Protein AF-A0A2N1PF64-F1 (afdb_monomer_lite)

pLDDT: mean 81.67, std 12.37, range [39.84, 95.69]

Foldseek 3Di:
DVVLVLVVLQDPDPVSSVVVVVVVVVVQVVLQVLLVCLLVPAQDPVLLVSCLDLSNVVPSVVSCVVSVNDDPVSNVNSVVSNVVVVVVVCVVCVVSSVCSNPDPDPDDPVVVVVVVVVVVVVD

Structure (mmCIF, N/CA/C/O backbone):
data_AF-A0A2N1PF64-F1
#
_entry.id   AF-A0A2N1PF64-F1
#
loop_
_atom_site.group_PDB
_atom_site.id
_atom_site.type_symbol
_atom_site.label_atom_id
_atom_site.label_alt_id
_atom_site.label_comp_id
_atom_site.label_asym_id
_atom_site.label_entity_id
_atom_site.label_seq_id
_atom_site.pdbx_PDB_ins_code
_atom_site.Cartn_x
_atom_site.Cartn_y
_atom_site.Cartn_z
_atom_site.occupancy
_atom_site.B_iso_or_equiv
_atom_site.auth_seq_id
_atom_site.auth_comp_id
_atom_site.auth_asym_id
_atom_site.auth_atom_id
_atom_site.pdbx_PDB_model_num
ATOM 1 N N . MET A 1 1 ? -8.971 3.076 1.614 1.00 75.62 1 MET A N 1
ATOM 2 C CA . MET A 1 1 ? -10.135 3.867 2.088 1.00 75.62 1 MET A CA 1
ATOM 3 C C . MET A 1 1 ? -11.044 3.100 3.054 1.00 75.62 1 MET A C 1
ATOM 5 O O . MET A 1 1 ? -11.339 3.645 4.106 1.00 75.62 1 MET A O 1
ATOM 9 N N . ILE A 1 2 ? -11.429 1.844 2.781 1.00 84.31 2 ILE A N 1
ATOM 10 C CA . ILE A 1 2 ? -12.309 1.036 3.668 1.00 84.31 2 ILE A CA 1
ATOM 11 C C . ILE A 1 2 ? -11.788 0.943 5.116 1.00 84.31 2 ILE A C 1
ATOM 13 O O . ILE A 1 2 ? -12.550 1.059 6.073 1.00 84.31 2 ILE A O 1
ATOM 17 N N . PHE A 1 3 ? -10.471 0.805 5.280 1.00 84.62 3 PHE A N 1
ATOM 18 C CA . PHE A 1 3 ? -9.826 0.802 6.592 1.00 84.62 3 PHE A CA 1
ATOM 19 C C . PHE A 1 3 ? -10.085 2.090 7.393 1.00 84.62 3 PHE A C 1
ATOM 21 O O . PHE A 1 3 ? -10.529 2.020 8.534 1.00 84.62 3 PHE A O 1
ATOM 28 N N . MET A 1 4 ? -9.907 3.267 6.779 1.00 86.06 4 MET A N 1
ATOM 29 C CA . MET A 1 4 ? -10.186 4.551 7.435 1.00 86.06 4 MET A CA 1
ATOM 30 C C . MET A 1 4 ? -11.671 4.732 7.752 1.00 86.06 4 MET A C 1
ATOM 32 O O . MET A 1 4 ? -11.996 5.264 8.804 1.00 86.06 4 MET A O 1
ATOM 36 N N . ALA A 1 5 ? -12.569 4.260 6.880 1.00 85.81 5 ALA A N 1
ATOM 37 C CA . ALA A 1 5 ? -14.009 4.289 7.142 1.00 85.81 5 ALA A CA 1
ATOM 38 C C . ALA A 1 5 ? -14.380 3.437 8.367 1.00 85.81 5 ALA A C 1
ATOM 40 O O . ALA A 1 5 ? -15.238 3.817 9.161 1.00 85.81 5 ALA A O 1
ATOM 41 N N . THR A 1 6 ? -13.686 2.312 8.555 1.00 84.81 6 THR A N 1
ATOM 42 C CA . THR A 1 6 ? -13.851 1.471 9.745 1.00 84.81 6 THR A CA 1
ATOM 43 C C . THR A 1 6 ? -13.325 2.190 10.988 1.00 84.81 6 THR A C 1
ATOM 45 O O . THR A 1 6 ? -14.047 2.278 11.974 1.00 84.81 6 THR A O 1
ATOM 48 N N . LEU A 1 7 ? -12.137 2.803 10.928 1.00 83.38 7 LEU A N 1
ATOM 49 C CA . LEU A 1 7 ? -11.599 3.603 12.038 1.00 83.38 7 LEU A CA 1
ATOM 50 C C . LEU A 1 7 ? -12.506 4.785 12.411 1.00 83.38 7 LEU A C 1
ATOM 52 O O . LEU A 1 7 ? -12.758 4.998 13.591 1.00 83.38 7 LEU A O 1
ATOM 56 N N . ALA A 1 8 ? -13.053 5.495 11.423 1.00 84.00 8 ALA A N 1
ATOM 57 C CA . ALA A 1 8 ? -14.000 6.589 11.640 1.00 84.00 8 ALA A CA 1
ATOM 58 C C . ALA A 1 8 ? -15.282 6.112 12.337 1.00 84.00 8 ALA A C 1
ATOM 60 O O . ALA A 1 8 ? -15.794 6.786 13.224 1.00 84.00 8 ALA A O 1
ATOM 61 N N . SER A 1 9 ? -15.783 4.923 11.981 1.00 80.81 9 SER A N 1
ATOM 62 C CA . SER A 1 9 ? -16.951 4.331 12.649 1.00 80.81 9 SER A CA 1
ATOM 63 C C . SER A 1 9 ? -16.681 3.891 14.093 1.00 80.81 9 SER A C 1
ATOM 65 O O . SER A 1 9 ? -17.620 3.656 14.847 1.00 80.81 9 SER A O 1
ATOM 67 N N . MET A 1 10 ? -15.408 3.750 14.471 1.00 76.62 10 MET A N 1
ATOM 68 C CA . MET A 1 10 ? -14.973 3.311 15.799 1.00 76.62 10 MET A CA 1
ATOM 69 C C . MET A 1 10 ? -14.560 4.473 16.703 1.00 76.62 10 MET A C 1
ATOM 71 O O . MET A 1 10 ? -14.606 4.337 17.924 1.00 76.62 10 MET A O 1
ATOM 75 N N . SER A 1 11 ? -14.124 5.594 16.126 1.00 79.69 11 SER A N 1
ATOM 76 C CA . SER A 1 11 ? -13.747 6.789 16.876 1.00 79.69 11 SER A CA 1
ATOM 77 C C . SER A 1 11 ? -14.977 7.483 17.449 1.00 79.69 11 SER A C 1
ATOM 79 O O . SER A 1 11 ? -15.910 7.813 16.721 1.00 79.69 11 SER A O 1
ATOM 81 N N . THR A 1 12 ? -14.955 7.740 18.754 1.00 75.00 12 THR A N 1
ATOM 82 C CA . THR A 1 12 ? -16.020 8.456 19.472 1.00 75.00 12 THR A CA 1
ATOM 83 C C . THR A 1 12 ? -15.807 9.969 19.503 1.00 75.00 12 THR A C 1
ATOM 85 O O . THR A 1 12 ? -16.757 10.709 19.742 1.00 75.00 12 THR A O 1
ATOM 88 N N . SER A 1 13 ? -14.579 10.436 19.262 1.00 81.62 13 SER A N 1
ATOM 89 C CA . SER A 1 13 ? -14.210 11.853 19.217 1.00 81.62 13 SER A CA 1
ATOM 90 C C . SER A 1 13 ? -13.364 12.169 17.975 1.00 81.62 13 SER A C 1
ATOM 92 O O . SER A 1 13 ? -12.694 11.291 17.423 1.00 81.62 13 SER A O 1
ATOM 94 N N . MET A 1 14 ? -13.385 13.432 17.529 1.00 81.38 14 MET A N 1
ATOM 95 C CA . MET A 1 14 ? -12.556 13.886 16.401 1.00 81.38 14 MET A CA 1
ATOM 96 C C . MET A 1 14 ? -11.060 13.901 16.739 1.00 81.38 14 MET A C 1
ATOM 98 O O . MET A 1 14 ? -10.245 13.639 15.858 1.00 81.38 14 MET A O 1
ATOM 102 N N . GLU A 1 15 ? -10.698 14.158 17.999 1.00 82.00 15 GLU A N 1
ATOM 103 C CA . GLU A 1 15 ? -9.303 14.113 18.460 1.00 82.00 15 GLU A CA 1
ATOM 104 C C . GLU A 1 15 ? -8.721 12.701 18.331 1.00 82.00 15 GLU A C 1
ATOM 106 O O . GLU A 1 15 ? -7.631 12.526 17.777 1.00 82.00 15 GLU A O 1
ATOM 111 N N . ASP A 1 16 ? -9.485 11.678 18.735 1.00 81.50 16 ASP A N 1
ATOM 112 C CA . ASP A 1 16 ? -9.070 10.283 18.585 1.00 81.50 16 ASP A CA 1
ATOM 113 C C . ASP A 1 16 ? -8.857 9.943 17.108 1.00 81.50 16 ASP A C 1
ATOM 115 O O . ASP A 1 16 ? -7.811 9.407 16.745 1.00 81.50 16 ASP A O 1
ATOM 119 N N . PHE A 1 17 ? -9.796 10.308 16.230 1.00 85.31 17 PHE A N 1
ATOM 120 C CA . PHE A 1 17 ? -9.672 10.043 14.795 1.00 85.31 17 PHE A CA 1
ATOM 121 C C . PHE A 1 17 ? -8.422 10.689 14.182 1.00 85.31 17 PHE A C 1
ATOM 123 O O . PHE A 1 17 ? -7.689 10.030 13.439 1.00 85.31 17 PHE A O 1
ATOM 130 N N . GLN A 1 18 ? -8.135 11.948 14.519 1.00 85.75 18 GLN A N 1
ATOM 131 C CA . GLN A 1 18 ? -6.970 12.671 13.997 1.00 85.75 18 GLN A CA 1
ATOM 132 C C . GLN A 1 18 ? -5.640 12.033 14.419 1.00 85.75 18 GLN A C 1
ATOM 134 O O . GLN A 1 18 ? -4.696 11.983 13.619 1.00 85.75 18 GLN A O 1
ATOM 139 N N . SER A 1 19 ? -5.574 11.472 15.631 1.00 85.44 19 SER A N 1
ATOM 140 C CA . SER A 1 19 ? -4.391 10.739 16.101 1.00 85.44 19 SER A CA 1
ATOM 141 C C . SER A 1 19 ? -4.093 9.489 15.256 1.00 85.44 19 SER A C 1
ATOM 143 O O . SER A 1 19 ? -2.929 9.172 15.017 1.00 85.44 19 SER A O 1
ATOM 145 N N . PHE A 1 20 ? -5.126 8.829 14.712 1.00 81.25 20 PHE A N 1
ATOM 146 C CA . PHE A 1 20 ? -4.988 7.687 13.794 1.00 81.25 20 PHE A CA 1
ATOM 147 C C . PHE A 1 20 ? -4.840 8.097 12.324 1.00 81.25 20 PHE A C 1
ATOM 149 O O . PHE A 1 20 ? -4.210 7.386 11.539 1.00 81.25 20 PHE A O 1
ATOM 156 N N . GLN A 1 21 ? -5.402 9.236 11.926 1.00 86.69 21 GLN A N 1
ATOM 157 C CA . GLN A 1 21 ? -5.291 9.749 10.562 1.00 86.69 21 GLN A CA 1
ATOM 158 C C . GLN A 1 21 ? -3.864 10.204 10.242 1.00 86.69 21 GLN A C 1
ATOM 160 O O . GLN A 1 21 ? -3.366 9.959 9.143 1.00 86.69 21 GLN A O 1
ATOM 165 N N . SER A 1 22 ? -3.194 10.836 11.204 1.00 88.12 22 SER A N 1
ATOM 166 C CA . SER A 1 22 ? -1.832 11.355 11.048 1.00 88.12 22 SER A CA 1
ATOM 167 C C . SER A 1 22 ? -0.820 10.294 10.571 1.00 88.12 22 SER A C 1
ATOM 169 O O . SER A 1 22 ? -0.181 10.516 9.540 1.00 88.12 22 SER A O 1
ATOM 171 N N . PRO A 1 23 ? -0.688 9.108 11.207 1.00 87.31 23 PRO A N 1
ATOM 172 C CA . PRO A 1 23 ? 0.213 8.060 10.720 1.00 87.31 23 PRO A CA 1
ATOM 173 C C . PRO A 1 23 ? -0.177 7.534 9.335 1.00 87.31 23 PRO A C 1
ATOM 175 O O . PRO A 1 23 ? 0.702 7.263 8.518 1.00 87.31 23 PRO A O 1
ATOM 178 N N . PHE A 1 24 ? -1.474 7.440 9.026 1.00 87.50 24 PHE A N 1
ATOM 179 C CA . PHE A 1 24 ? -1.926 7.051 7.689 1.00 87.50 24 PHE A CA 1
ATOM 180 C C . PHE A 1 24 ? -1.458 8.049 6.621 1.00 87.50 24 PHE A C 1
ATOM 182 O O . PHE A 1 24 ? -1.016 7.648 5.544 1.00 87.50 24 PHE A O 1
ATOM 189 N N . MET A 1 25 ? -1.497 9.346 6.931 1.00 89.19 25 MET A N 1
ATOM 190 C CA . MET A 1 25 ? -1.042 10.391 6.019 1.00 89.19 25 MET A CA 1
ATOM 191 C C . MET A 1 25 ? 0.450 10.259 5.690 1.00 89.19 25 MET A C 1
ATOM 193 O O . MET A 1 25 ? 0.815 10.357 4.521 1.00 89.19 25 MET A O 1
ATOM 197 N N . PHE A 1 26 ? 1.306 9.956 6.671 1.00 89.88 26 PHE A N 1
ATOM 198 C CA . PHE A 1 26 ? 2.737 9.738 6.421 1.00 89.88 26 PHE A CA 1
ATOM 199 C C . PHE A 1 26 ? 3.000 8.570 5.467 1.00 89.88 26 PHE A C 1
ATOM 201 O O . PHE A 1 26 ? 3.845 8.681 4.581 1.00 89.88 26 PHE A O 1
ATOM 208 N N . VAL A 1 27 ? 2.239 7.480 5.585 1.00 89.75 27 VAL A N 1
ATOM 209 C CA . VAL A 1 27 ? 2.334 6.355 4.644 1.00 89.75 27 VAL A CA 1
ATOM 210 C C . VAL A 1 27 ? 1.953 6.803 3.232 1.00 89.75 27 VAL A C 1
ATOM 212 O O . VAL A 1 27 ? 2.667 6.500 2.279 1.00 89.75 27 VAL A O 1
ATOM 215 N N . MET A 1 28 ? 0.873 7.573 3.086 1.00 88.94 28 MET A N 1
ATOM 216 C CA . MET A 1 28 ? 0.434 8.085 1.781 1.00 88.94 28 MET A CA 1
ATOM 217 C C . MET A 1 28 ? 1.454 9.034 1.143 1.00 88.94 28 MET A C 1
ATOM 219 O O . MET A 1 28 ? 1.652 8.987 -0.070 1.00 88.94 28 MET A O 1
ATOM 223 N N . ILE A 1 29 ? 2.138 9.850 1.950 1.00 90.94 29 ILE A N 1
ATOM 224 C CA . ILE A 1 29 ? 3.202 10.750 1.489 1.00 90.94 29 ILE A CA 1
ATOM 225 C C . ILE A 1 29 ? 4.352 9.965 0.840 1.00 90.94 29 ILE A C 1
ATOM 227 O O . ILE A 1 29 ? 4.871 10.395 -0.186 1.00 90.94 29 ILE A O 1
ATOM 231 N N . ILE A 1 30 ? 4.710 8.790 1.366 1.00 87.00 30 ILE A N 1
ATOM 232 C CA . ILE A 1 30 ? 5.748 7.933 0.766 1.00 87.00 30 ILE A CA 1
ATOM 233 C C . ILE A 1 30 ? 5.347 7.509 -0.653 1.00 87.00 30 ILE A C 1
ATOM 235 O O . ILE A 1 30 ? 6.140 7.639 -1.585 1.00 87.00 30 ILE A O 1
ATOM 239 N N . GLY A 1 31 ? 4.105 7.052 -0.839 1.00 85.88 31 GLY A N 1
ATOM 240 C CA . GLY A 1 31 ? 3.590 6.687 -2.162 1.00 85.88 31 GLY A CA 1
ATOM 241 C C . GLY A 1 31 ? 3.519 7.877 -3.119 1.00 85.88 31 GLY A C 1
ATOM 242 O O . GLY A 1 31 ? 3.847 7.753 -4.296 1.00 85.88 31 GLY A O 1
ATOM 243 N N . PHE A 1 32 ? 3.150 9.053 -2.613 1.00 88.88 32 PHE A N 1
ATOM 244 C CA . PHE A 1 32 ? 3.126 10.284 -3.399 1.00 88.88 32 PHE A CA 1
ATOM 245 C C . PHE A 1 32 ? 4.526 10.703 -3.871 1.00 88.88 32 PHE A C 1
ATOM 247 O O . PHE A 1 32 ? 4.713 10.995 -5.052 1.00 88.88 32 PHE A O 1
ATOM 254 N N . TYR A 1 33 ? 5.532 10.659 -2.994 1.00 89.00 33 TYR A N 1
ATOM 255 C CA . TYR A 1 33 ? 6.917 10.921 -3.390 1.00 89.00 33 TYR A CA 1
ATOM 256 C C . TYR A 1 33 ? 7.440 9.877 -4.375 1.00 89.00 33 TYR A C 1
ATOM 258 O O . TYR A 1 33 ? 8.116 10.247 -5.332 1.00 89.00 33 TYR A O 1
ATOM 266 N N . ALA A 1 34 ? 7.090 8.599 -4.209 1.00 85.38 34 ALA A N 1
ATOM 267 C CA . ALA A 1 34 ? 7.442 7.566 -5.182 1.00 85.38 34 ALA A CA 1
ATOM 268 C C . ALA A 1 34 ? 6.881 7.879 -6.582 1.00 85.38 34 ALA A C 1
ATOM 270 O O . ALA A 1 34 ? 7.584 7.691 -7.574 1.00 85.38 34 ALA A O 1
ATOM 271 N N . ALA A 1 35 ? 5.658 8.416 -6.673 1.00 85.81 35 ALA A N 1
ATOM 272 C CA . ALA A 1 35 ? 5.081 8.866 -7.939 1.00 85.81 35 ALA A CA 1
ATOM 273 C C . ALA A 1 35 ? 5.863 10.047 -8.540 1.00 85.81 35 ALA A C 1
ATOM 275 O O . ALA A 1 35 ? 6.245 9.985 -9.707 1.00 85.81 35 ALA A O 1
ATOM 276 N N . ILE A 1 36 ? 6.164 11.088 -7.755 1.00 87.88 36 ILE A N 1
ATOM 277 C CA . ILE A 1 36 ? 6.914 12.265 -8.236 1.00 87.88 36 ILE A CA 1
ATOM 278 C C . ILE A 1 36 ? 8.311 11.874 -8.721 1.00 87.88 36 ILE A C 1
ATOM 280 O O . ILE A 1 36 ? 8.723 12.258 -9.815 1.00 87.88 36 ILE A O 1
ATOM 284 N N . PHE A 1 37 ? 9.044 11.092 -7.926 1.00 84.50 37 PHE A N 1
ATOM 285 C CA . PHE A 1 37 ? 10.412 10.709 -8.266 1.00 84.50 37 PHE A CA 1
ATOM 286 C C . PHE A 1 37 ? 10.487 9.709 -9.421 1.00 84.50 37 PHE A C 1
ATOM 288 O O . PHE A 1 37 ? 11.541 9.582 -10.045 1.00 84.50 37 PHE A O 1
ATOM 295 N N . SER A 1 38 ? 9.373 9.058 -9.769 1.00 83.56 38 SER A N 1
ATOM 296 C CA . SER A 1 38 ? 9.342 8.098 -10.871 1.00 83.56 38 SER A CA 1
ATOM 297 C C . SER A 1 38 ? 9.732 8.684 -12.222 1.00 83.56 38 SER A C 1
ATOM 299 O O . SER A 1 38 ? 10.361 7.999 -13.022 1.00 83.56 38 SER A O 1
ATOM 301 N N . VAL A 1 39 ? 9.427 9.963 -12.446 1.00 80.44 39 VAL A N 1
ATOM 302 C CA . VAL A 1 39 ? 9.750 10.674 -13.690 1.00 80.44 39 VAL A CA 1
ATOM 303 C C . VAL A 1 39 ? 11.267 10.837 -13.860 1.00 80.44 39 VAL A C 1
ATOM 305 O O . VAL A 1 39 ? 11.765 10.884 -14.980 1.00 80.44 39 VAL A O 1
ATOM 308 N N . TYR A 1 40 ? 12.015 10.893 -12.755 1.00 82.44 40 TYR A N 1
ATOM 309 C CA . TYR A 1 40 ? 13.457 11.156 -12.760 1.00 82.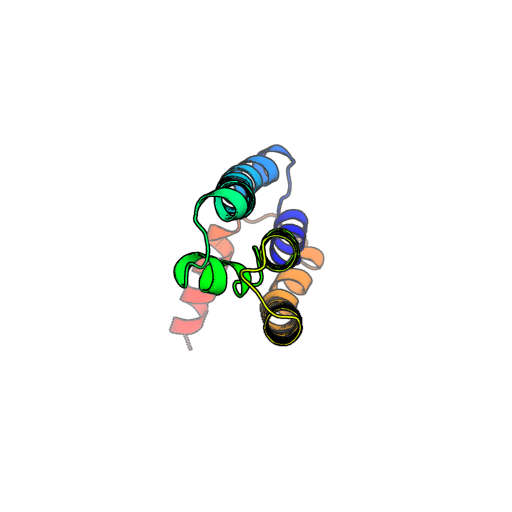44 40 TYR A CA 1
ATOM 310 C C . TYR A 1 40 ? 14.316 9.886 -12.687 1.00 82.44 40 TYR A C 1
ATOM 312 O O . TYR A 1 40 ? 15.490 9.930 -13.042 1.00 82.44 40 TYR A O 1
ATOM 320 N N . MET A 1 41 ? 13.765 8.763 -12.211 1.00 76.06 41 MET A N 1
ATOM 321 C CA . MET A 1 41 ? 14.531 7.533 -11.947 1.00 76.06 41 MET A CA 1
ATOM 322 C C . MET A 1 41 ? 14.589 6.539 -13.121 1.00 76.06 41 MET A C 1
ATOM 324 O O . MET A 1 41 ? 15.326 5.559 -13.030 1.00 76.06 41 MET A O 1
ATOM 328 N N . GLY A 1 42 ? 13.856 6.772 -14.215 1.00 72.94 42 GLY A N 1
ATOM 329 C CA . GLY A 1 42 ? 13.816 5.859 -15.365 1.00 72.94 42 GLY A CA 1
ATOM 330 C C . GLY A 1 42 ? 13.140 4.513 -15.057 1.00 72.94 42 GLY A C 1
ATOM 331 O O . GLY A 1 42 ? 12.346 4.405 -14.119 1.00 72.94 42 GLY A O 1
ATOM 332 N N . ASP A 1 43 ? 13.430 3.476 -15.855 1.00 76.19 43 ASP A N 1
ATOM 333 C CA . ASP A 1 43 ? 12.840 2.143 -15.662 1.00 76.19 43 ASP A CA 1
ATOM 334 C C . ASP A 1 43 ? 13.404 1.462 -14.405 1.00 76.19 43 ASP A C 1
ATOM 336 O O . ASP A 1 43 ? 14.508 0.917 -14.395 1.00 76.19 43 ASP A O 1
ATOM 340 N N . SER A 1 44 ? 12.632 1.512 -13.320 1.00 84.31 44 SER A N 1
ATOM 341 C CA . SER A 1 44 ? 12.993 0.928 -12.033 1.00 84.31 44 SER A CA 1
ATOM 342 C C . SER A 1 44 ? 11.985 -0.132 -11.609 1.00 84.31 44 SER A C 1
ATOM 344 O O . SER A 1 44 ? 10.796 0.141 -11.412 1.00 84.31 44 SER A O 1
ATOM 346 N N . ILE A 1 45 ? 12.488 -1.347 -11.368 1.00 86.06 45 ILE A N 1
ATOM 347 C CA . ILE A 1 45 ? 11.697 -2.468 -10.840 1.00 86.06 45 ILE A CA 1
ATOM 348 C C . ILE A 1 45 ? 11.057 -2.114 -9.488 1.00 86.06 45 ILE A C 1
ATOM 350 O O . ILE A 1 45 ? 9.947 -2.548 -9.188 1.00 86.06 45 ILE A O 1
ATOM 354 N N . ILE A 1 46 ? 11.736 -1.295 -8.677 1.00 86.12 46 ILE A N 1
ATOM 355 C CA . ILE A 1 46 ? 11.276 -0.909 -7.338 1.00 86.12 46 ILE A CA 1
ATOM 356 C C . ILE A 1 46 ? 10.002 -0.071 -7.454 1.00 86.12 46 ILE A C 1
ATOM 358 O O . ILE A 1 46 ? 9.031 -0.305 -6.734 1.00 86.12 46 ILE A O 1
ATOM 362 N N . LEU A 1 47 ? 9.977 0.864 -8.405 1.00 88.06 47 LEU A N 1
ATOM 363 C CA . LEU A 1 47 ? 8.808 1.695 -8.666 1.00 88.06 47 LEU A CA 1
ATOM 364 C C . LEU A 1 47 ? 7.639 0.860 -9.187 1.00 88.06 47 LEU A C 1
ATOM 366 O O . LEU A 1 47 ? 6.516 1.038 -8.717 1.00 88.06 47 LEU A O 1
ATOM 370 N N . LYS A 1 48 ? 7.907 -0.111 -10.072 1.00 87.56 48 LYS A N 1
ATOM 371 C CA . LYS A 1 48 ? 6.892 -1.072 -10.530 1.00 87.56 48 LYS A CA 1
ATOM 372 C C . LYS A 1 48 ? 6.245 -1.805 -9.354 1.00 87.56 48 LYS A C 1
ATOM 374 O O . LYS A 1 48 ? 5.023 -1.837 -9.269 1.00 87.56 48 LYS A O 1
ATOM 379 N N . ILE A 1 49 ? 7.039 -2.320 -8.411 1.00 89.38 49 ILE A N 1
ATOM 380 C CA . ILE A 1 49 ? 6.527 -3.013 -7.215 1.00 89.38 49 ILE A CA 1
ATOM 381 C C . ILE A 1 49 ? 5.636 -2.089 -6.374 1.00 89.38 49 ILE A C 1
ATOM 383 O O . ILE A 1 49 ? 4.545 -2.493 -5.977 1.00 89.38 49 ILE A O 1
ATOM 387 N N . ILE A 1 50 ? 6.052 -0.840 -6.141 1.00 89.38 50 ILE A N 1
ATOM 388 C CA . ILE A 1 50 ? 5.246 0.141 -5.392 1.00 89.38 50 ILE A CA 1
ATOM 389 C C . ILE A 1 50 ? 3.917 0.420 -6.109 1.00 89.38 50 ILE A C 1
ATOM 391 O O . ILE A 1 50 ? 2.876 0.508 -5.458 1.00 89.38 50 ILE A O 1
ATOM 395 N N . GLY A 1 51 ? 3.931 0.489 -7.443 1.00 89.56 51 GLY A N 1
ATOM 396 C CA . GLY A 1 51 ? 2.741 0.664 -8.279 1.00 89.56 51 GLY A CA 1
ATOM 397 C C . GLY A 1 51 ? 1.738 -0.493 -8.226 1.00 89.56 51 GLY A C 1
ATOM 398 O O . GLY A 1 51 ? 0.586 -0.300 -8.609 1.00 89.56 51 GLY A O 1
ATOM 399 N N . TYR A 1 52 ? 2.133 -1.666 -7.722 1.00 92.25 52 TYR A N 1
ATOM 400 C CA . TYR A 1 52 ? 1.243 -2.813 -7.497 1.00 92.25 52 TYR A CA 1
ATOM 401 C C . TYR A 1 52 ? 0.642 -2.860 -6.087 1.00 92.25 52 TYR A C 1
ATOM 403 O O . TYR A 1 52 ? -0.288 -3.629 -5.840 1.00 92.25 52 TYR A O 1
ATOM 411 N N . ILE A 1 53 ? 1.134 -2.046 -5.149 1.00 92.94 53 ILE A N 1
ATOM 412 C CA . ILE A 1 53 ? 0.602 -2.008 -3.785 1.00 92.94 53 ILE A CA 1
ATOM 413 C C . ILE A 1 53 ? -0.760 -1.292 -3.812 1.00 92.94 53 ILE A C 1
ATOM 415 O O . ILE A 1 53 ? -0.803 -0.105 -4.131 1.00 92.94 53 ILE A O 1
ATOM 419 N N . PRO A 1 54 ? -1.872 -1.931 -3.396 1.00 90.56 54 PRO A N 1
ATOM 420 C CA . PRO A 1 54 ? -3.230 -1.386 -3.537 1.00 90.56 54 PRO A CA 1
ATOM 421 C C . PRO A 1 54 ? -3.448 -0.002 -2.919 1.00 90.56 54 PRO A C 1
ATOM 423 O O . PRO A 1 54 ? -4.283 0.767 -3.385 1.00 90.56 54 PRO A O 1
ATOM 426 N N . LEU A 1 55 ? -2.716 0.313 -1.847 1.00 89.19 55 LEU A N 1
ATOM 427 C CA . LEU A 1 55 ? -2.803 1.607 -1.175 1.00 89.19 55 LEU A CA 1
ATOM 428 C C . LEU A 1 55 ? -2.246 2.749 -2.040 1.00 89.19 55 LEU A C 1
ATOM 430 O O . LEU A 1 55 ? -2.767 3.860 -1.992 1.00 89.19 55 LEU A O 1
ATOM 434 N N . PHE A 1 56 ? -1.209 2.461 -2.826 1.00 91.00 56 PHE A N 1
ATOM 435 C CA . PHE A 1 56 ? -0.484 3.432 -3.645 1.00 91.00 56 PHE A CA 1
ATOM 436 C C . PHE A 1 56 ? -0.853 3.353 -5.127 1.00 91.00 56 PHE A C 1
ATOM 438 O O . PHE A 1 56 ? -0.713 4.338 -5.841 1.00 91.00 56 PHE A O 1
ATOM 445 N N . ALA A 1 57 ? -1.369 2.217 -5.593 1.00 91.25 57 ALA A N 1
ATOM 446 C CA . ALA A 1 57 ? -1.741 1.982 -6.983 1.00 91.25 57 ALA A CA 1
ATOM 447 C C . ALA A 1 57 ? -2.602 3.102 -7.614 1.00 91.25 57 ALA A C 1
ATOM 449 O O . ALA A 1 57 ? -2.266 3.509 -8.724 1.00 91.25 57 ALA A O 1
ATOM 450 N N . PRO A 1 58 ? -3.627 3.688 -6.949 1.00 88.75 58 PRO A N 1
ATOM 451 C CA . PRO A 1 58 ? -4.447 4.746 -7.553 1.00 88.75 58 PRO A CA 1
ATOM 452 C C . PRO A 1 58 ? -3.666 6.001 -7.951 1.00 88.75 58 PRO A C 1
ATOM 454 O O . PRO A 1 58 ? -4.077 6.715 -8.859 1.00 88.75 58 PRO A O 1
ATOM 457 N N . THR A 1 59 ? -2.569 6.296 -7.252 1.00 88.31 59 THR A N 1
ATOM 458 C CA . THR A 1 59 ? -1.750 7.491 -7.482 1.00 88.31 59 THR A CA 1
ATOM 459 C C . THR A 1 59 ? -0.477 7.158 -8.260 1.00 88.31 59 THR A C 1
ATOM 461 O O . THR A 1 59 ? -0.088 7.894 -9.166 1.00 88.31 59 THR A O 1
ATOM 464 N N . VAL A 1 60 ? 0.164 6.032 -7.946 1.00 90.94 60 VAL A N 1
ATOM 465 C CA . VAL A 1 60 ? 1.462 5.641 -8.504 1.00 90.94 60 VAL A CA 1
ATOM 466 C C . VAL A 1 60 ? 1.320 4.972 -9.873 1.00 90.94 60 VAL A C 1
ATOM 468 O O . VAL A 1 60 ? 2.055 5.335 -10.784 1.00 90.94 60 VAL A O 1
ATOM 471 N N . ALA A 1 61 ? 0.370 4.051 -10.069 1.00 91.62 61 ALA A N 1
ATOM 472 C CA . ALA A 1 61 ? 0.220 3.326 -11.337 1.00 91.62 61 ALA A CA 1
ATOM 473 C C . ALA A 1 61 ? -0.050 4.231 -12.562 1.00 91.62 61 ALA A C 1
ATOM 475 O O . ALA A 1 61 ? 0.641 4.054 -13.568 1.00 91.62 61 ALA A O 1
ATOM 476 N N . PRO A 1 62 ? -0.969 5.226 -12.522 1.00 89.69 62 PRO A N 1
ATOM 477 C CA . PRO A 1 62 ? -1.158 6.122 -13.667 1.00 89.69 62 PRO A CA 1
ATOM 478 C C . PRO A 1 62 ? 0.086 6.975 -13.932 1.00 89.69 62 PRO A C 1
ATOM 480 O O . PRO A 1 62 ? 0.461 7.172 -15.084 1.00 89.69 62 PRO A O 1
ATOM 483 N N . THR A 1 63 ? 0.772 7.418 -12.876 1.00 89.56 63 THR A N 1
ATOM 484 C CA . THR A 1 63 ? 2.011 8.192 -13.009 1.00 89.56 63 THR A CA 1
ATOM 485 C C . THR A 1 63 ? 3.115 7.358 -13.664 1.00 89.56 63 THR A C 1
ATOM 487 O O . THR A 1 63 ? 3.770 7.826 -14.587 1.00 89.56 63 THR A O 1
ATOM 490 N N . LEU A 1 64 ? 3.280 6.092 -13.268 1.00 89.25 64 LEU A N 1
ATOM 491 C CA . LEU A 1 64 ? 4.265 5.186 -13.870 1.00 89.25 64 LEU A CA 1
ATOM 492 C C . LEU A 1 64 ? 3.956 4.829 -15.321 1.00 89.25 64 LEU A C 1
ATOM 494 O O . LEU A 1 64 ? 4.886 4.641 -16.104 1.00 89.25 64 LEU A O 1
ATOM 498 N N . TYR A 1 65 ? 2.677 4.741 -15.681 1.00 90.19 65 TYR A N 1
ATOM 499 C CA . TYR A 1 65 ? 2.262 4.566 -17.069 1.00 90.19 65 TYR A CA 1
ATOM 500 C C . TYR A 1 65 ? 2.639 5.786 -17.916 1.00 90.19 65 TYR A C 1
ATOM 502 O O . TYR A 1 65 ? 3.231 5.642 -18.983 1.00 90.19 65 TYR A O 1
ATOM 510 N N . MET A 1 66 ? 2.374 6.995 -17.412 1.00 88.25 66 MET A N 1
ATOM 511 C CA . MET A 1 66 ? 2.747 8.243 -18.091 1.00 88.25 66 MET A CA 1
ATOM 512 C C . MET A 1 66 ? 4.265 8.414 -18.216 1.00 88.25 66 MET A C 1
ATOM 514 O O . MET A 1 66 ? 4.740 8.902 -19.238 1.00 88.25 66 MET A O 1
ATOM 518 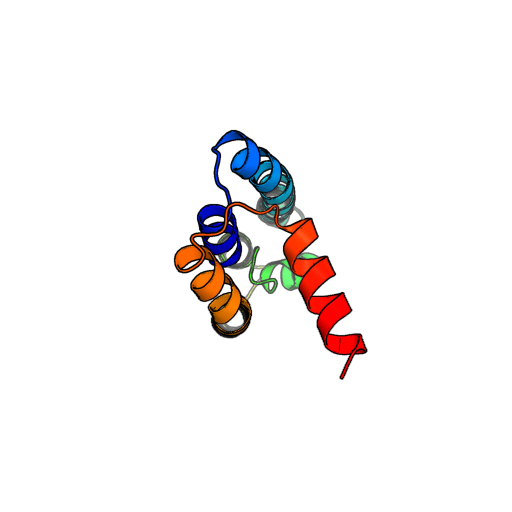N N . SER A 1 67 ? 5.028 7.974 -17.214 1.00 86.19 67 SER A N 1
ATOM 519 C CA . SER A 1 67 ? 6.496 7.973 -17.236 1.00 86.19 67 SER A CA 1
ATOM 520 C C . SER A 1 67 ? 7.098 6.882 -18.137 1.00 86.19 67 SER A C 1
ATOM 522 O O . SER A 1 67 ? 8.318 6.799 -18.251 1.00 86.19 67 SER A O 1
ATOM 524 N N . GLY A 1 68 ? 6.281 6.016 -18.752 1.00 86.38 68 GLY A N 1
ATOM 525 C CA . GLY A 1 68 ? 6.738 4.921 -19.617 1.00 86.38 68 GLY A CA 1
ATOM 526 C C . GLY A 1 68 ? 7.358 3.730 -18.876 1.00 86.38 68 GLY A C 1
ATOM 527 O O . GLY A 1 68 ? 7.892 2.825 -19.511 1.00 86.38 68 GLY A O 1
ATOM 528 N N . VAL A 1 69 ? 7.281 3.709 -17.543 1.00 86.62 69 VAL A N 1
ATOM 529 C CA . VAL A 1 69 ? 7.809 2.624 -16.704 1.00 86.62 69 VAL A CA 1
ATOM 530 C C . VAL A 1 69 ? 6.852 1.431 -16.718 1.00 86.62 69 VAL A C 1
ATOM 532 O O . VAL A 1 69 ? 7.294 0.291 -16.816 1.00 86.62 69 VAL A O 1
ATOM 535 N N . MET A 1 70 ? 5.540 1.668 -16.638 1.00 89.38 70 MET A N 1
ATOM 536 C CA . MET A 1 70 ? 4.518 0.617 -16.738 1.00 89.38 70 MET A CA 1
ATOM 537 C C . MET A 1 70 ? 3.905 0.564 -18.136 1.00 89.38 70 MET A C 1
ATOM 539 O O . MET A 1 70 ? 3.558 1.592 -18.714 1.00 89.38 70 MET A O 1
ATOM 543 N N . SER A 1 71 ? 3.702 -0.648 -18.649 1.00 91.50 71 SER A N 1
ATOM 544 C CA . SER A 1 71 ? 2.895 -0.887 -19.845 1.00 91.50 71 SER A CA 1
ATOM 545 C C . SER A 1 71 ? 1.397 -0.893 -19.516 1.00 91.50 71 SER A C 1
ATOM 547 O O . SER A 1 71 ? 0.994 -0.982 -18.355 1.00 91.50 71 SER A O 1
ATOM 549 N N . LEU A 1 72 ? 0.540 -0.865 -20.541 1.00 91.50 72 LEU A N 1
ATOM 550 C CA . LEU A 1 72 ? -0.909 -0.981 -20.342 1.00 91.50 72 LEU A CA 1
ATOM 551 C C . LEU A 1 72 ? -1.292 -2.300 -19.640 1.00 91.50 72 LEU A C 1
ATOM 553 O O . LEU A 1 72 ? -2.209 -2.320 -18.821 1.00 91.50 72 LEU A O 1
ATOM 557 N N . ALA A 1 73 ? -0.566 -3.388 -19.921 1.00 92.56 73 ALA A N 1
ATOM 558 C CA . ALA A 1 73 ? -0.782 -4.676 -19.269 1.00 92.56 73 ALA A CA 1
ATOM 559 C C . ALA A 1 73 ? -0.474 -4.612 -17.763 1.00 92.56 73 ALA A C 1
ATOM 561 O O . ALA A 1 73 ? -1.264 -5.105 -16.959 1.00 92.56 73 ALA A O 1
ATOM 562 N N . ASP A 1 74 ? 0.616 -3.942 -17.377 1.00 91.62 74 ASP A N 1
ATOM 563 C CA . ASP A 1 74 ? 0.991 -3.746 -15.970 1.00 91.62 74 ASP A CA 1
ATOM 564 C C . ASP A 1 74 ? -0.079 -2.957 -15.204 1.00 91.62 74 ASP A C 1
ATOM 566 O O . ASP A 1 74 ? -0.451 -3.312 -14.084 1.00 91.62 74 ASP A O 1
ATOM 570 N N . VAL A 1 75 ? -0.638 -1.915 -15.827 1.00 92.56 75 VAL A N 1
ATOM 571 C CA . VAL A 1 75 ? -1.720 -1.113 -15.234 1.00 92.56 75 VAL A CA 1
ATOM 572 C C . VAL A 1 75 ? -2.972 -1.960 -15.007 1.00 92.56 75 VAL A C 1
ATOM 574 O O . VAL A 1 75 ? -3.578 -1.881 -13.939 1.00 92.56 75 VAL A O 1
ATOM 577 N N . ILE A 1 76 ? -3.347 -2.803 -15.974 1.00 94.62 76 ILE A N 1
ATOM 578 C CA . ILE A 1 76 ? -4.494 -3.713 -15.837 1.00 94.62 76 ILE A CA 1
ATOM 579 C C . ILE A 1 76 ? -4.261 -4.701 -14.689 1.00 94.62 76 ILE A C 1
ATOM 581 O O . ILE A 1 76 ? -5.156 -4.911 -13.870 1.00 94.62 76 ILE A O 1
ATOM 585 N N . ILE A 1 77 ? -3.058 -5.271 -14.579 1.00 94.38 77 ILE A N 1
ATOM 586 C CA . ILE A 1 77 ? -2.700 -6.179 -13.480 1.00 94.38 77 ILE A CA 1
ATOM 587 C C . ILE A 1 77 ? -2.775 -5.449 -12.133 1.00 94.38 77 ILE A C 1
ATOM 589 O O . ILE A 1 77 ? -3.374 -5.969 -11.191 1.00 94.38 77 ILE A O 1
ATOM 593 N N . SER A 1 78 ? -2.238 -4.229 -12.040 1.00 94.50 78 SER A N 1
ATOM 594 C CA . SER A 1 78 ? -2.322 -3.406 -10.826 1.00 94.50 78 SER A CA 1
ATOM 595 C C . SER A 1 78 ? -3.772 -3.115 -10.438 1.00 94.50 78 SER A C 1
ATOM 597 O O . SER A 1 78 ? -4.151 -3.256 -9.273 1.00 94.50 78 SER A O 1
ATOM 599 N N . PHE A 1 79 ? -4.625 -2.822 -11.419 1.00 93.81 79 PHE A N 1
ATOM 600 C CA . PHE A 1 79 ? -6.049 -2.608 -11.193 1.00 93.81 79 PHE A CA 1
ATOM 601 C C . PHE A 1 79 ? -6.763 -3.868 -10.678 1.00 93.81 79 PHE A C 1
ATOM 603 O O . PHE A 1 79 ? -7.552 -3.790 -9.733 1.00 93.81 79 PHE A O 1
ATOM 610 N N . LEU A 1 80 ? -6.455 -5.045 -11.231 1.00 95.69 80 LEU A N 1
ATOM 611 C CA . LEU A 1 80 ? -7.000 -6.320 -10.750 1.00 95.69 80 LEU A CA 1
ATOM 612 C C . LEU A 1 80 ? -6.550 -6.634 -9.318 1.00 95.69 80 LEU A C 1
ATOM 614 O O . LEU A 1 80 ? -7.374 -7.024 -8.489 1.00 95.69 80 LEU A O 1
ATOM 618 N N . ILE A 1 81 ? -5.270 -6.420 -9.001 1.00 95.38 81 ILE A N 1
ATOM 619 C CA . ILE A 1 81 ? -4.728 -6.592 -7.643 1.00 95.38 81 ILE A CA 1
ATOM 620 C C . ILE A 1 81 ? -5.418 -5.634 -6.668 1.00 95.38 81 ILE A C 1
ATOM 622 O O . ILE A 1 81 ? -5.782 -6.031 -5.556 1.00 95.38 81 ILE A O 1
ATOM 626 N N . LEU A 1 82 ? -5.641 -4.387 -7.081 1.00 94.25 82 LEU A N 1
ATOM 627 C CA . LEU A 1 82 ? -6.350 -3.388 -6.292 1.00 94.25 82 LEU A CA 1
ATOM 628 C C . LEU A 1 82 ? -7.796 -3.806 -6.008 1.00 94.25 82 LEU A C 1
ATOM 630 O O . LEU A 1 82 ? -8.238 -3.708 -4.859 1.00 94.25 82 LEU A O 1
ATOM 634 N N . LEU A 1 83 ? -8.522 -4.308 -7.008 1.00 94.31 83 LEU A N 1
ATOM 635 C CA . LEU A 1 83 ? -9.882 -4.819 -6.825 1.00 94.31 83 LEU A CA 1
ATOM 636 C C . LEU A 1 83 ? -9.907 -6.019 -5.876 1.00 94.31 83 LEU A C 1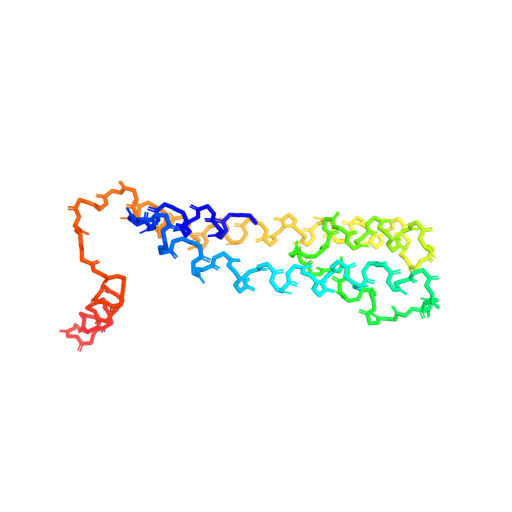
ATOM 638 O O . LEU A 1 83 ? -10.654 -6.005 -4.896 1.00 94.31 83 LEU A O 1
ATOM 642 N N . ALA A 1 84 ? -9.052 -7.016 -6.111 1.00 94.94 84 ALA A N 1
ATOM 643 C CA . ALA A 1 84 ? -8.963 -8.207 -5.269 1.00 94.94 84 ALA A CA 1
ATOM 644 C C . ALA A 1 84 ? -8.647 -7.847 -3.810 1.00 94.94 84 ALA A C 1
ATOM 646 O O . ALA A 1 84 ? -9.295 -8.335 -2.882 1.00 94.94 84 ALA A O 1
ATOM 647 N N . SER A 1 85 ? -7.707 -6.926 -3.601 1.00 93.88 85 SER A N 1
ATOM 648 C CA . SER A 1 85 ? -7.323 -6.460 -2.267 1.00 93.88 85 SER A CA 1
ATOM 649 C C . SER A 1 85 ? -8.437 -5.667 -1.593 1.00 93.88 85 SER A C 1
ATOM 651 O O . SER A 1 85 ? -8.664 -5.814 -0.394 1.00 93.88 85 SER A O 1
ATOM 653 N N . THR A 1 86 ? -9.171 -4.854 -2.354 1.00 91.88 86 THR A N 1
ATOM 654 C CA . THR A 1 86 ? -10.321 -4.096 -1.843 1.00 91.88 86 THR A CA 1
ATOM 655 C C . THR A 1 86 ? -11.411 -5.038 -1.346 1.00 91.88 86 THR A C 1
ATOM 657 O O . THR A 1 86 ? -11.900 -4.867 -0.230 1.00 91.88 86 THR A O 1
ATOM 660 N N . VAL A 1 87 ? -11.747 -6.065 -2.129 1.00 93.25 87 VAL A N 1
ATOM 661 C CA . VAL A 1 87 ? -12.729 -7.089 -1.750 1.00 93.25 87 VAL A CA 1
ATOM 662 C C . VAL A 1 87 ? -12.243 -7.890 -0.537 1.00 93.25 87 VAL A C 1
ATOM 664 O O . VAL A 1 87 ? -12.997 -8.072 0.418 1.00 93.25 87 VAL A O 1
ATOM 667 N N . GLY A 1 88 ? -10.974 -8.305 -0.517 1.00 91.94 88 GLY A N 1
ATOM 668 C CA . GLY A 1 88 ? -10.392 -9.031 0.615 1.00 91.94 88 GLY A CA 1
ATOM 669 C C . GLY A 1 88 ? -10.442 -8.233 1.922 1.00 91.94 88 GLY A C 1
ATOM 670 O O . GLY A 1 88 ? -10.906 -8.735 2.946 1.00 91.94 88 GLY A O 1
ATOM 671 N N . ILE A 1 89 ? -10.039 -6.960 1.881 1.00 90.50 89 ILE A N 1
ATOM 672 C CA . ILE A 1 89 ? -10.092 -6.055 3.039 1.00 90.50 89 ILE A CA 1
ATOM 673 C C . ILE A 1 89 ? -11.539 -5.787 3.461 1.00 90.50 89 ILE A C 1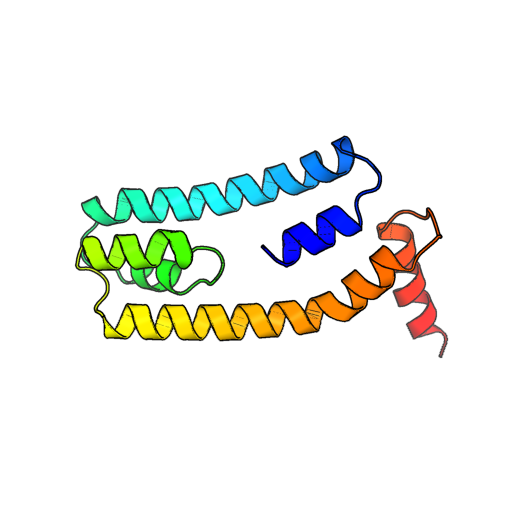
ATOM 675 O O . ILE A 1 89 ? -11.821 -5.725 4.657 1.00 90.50 89 ILE A O 1
ATOM 679 N N . TYR A 1 90 ? -12.462 -5.643 2.507 1.00 89.88 90 TYR A N 1
ATOM 680 C CA . TYR A 1 90 ? -13.880 -5.463 2.802 1.00 89.88 90 TYR A CA 1
ATOM 681 C C . TYR A 1 90 ? -14.431 -6.625 3.631 1.00 89.88 90 TYR A C 1
ATOM 683 O O . TYR A 1 90 ? -14.993 -6.385 4.698 1.00 89.88 90 TYR A O 1
ATOM 691 N N . TYR A 1 91 ? -14.224 -7.871 3.198 1.00 88.50 91 TYR A N 1
ATOM 692 C CA . TYR A 1 91 ? -14.693 -9.043 3.944 1.00 88.50 91 TYR A CA 1
ATOM 693 C C . TYR A 1 91 ? -14.033 -9.165 5.318 1.00 88.50 91 TYR A C 1
ATOM 695 O O . TYR A 1 91 ? -14.706 -9.504 6.291 1.00 88.50 91 TYR A O 1
ATOM 703 N N . LEU A 1 92 ? -12.743 -8.834 5.420 1.00 87.06 92 LEU A N 1
ATOM 704 C CA . LEU A 1 92 ? -12.017 -8.863 6.688 1.00 87.06 92 LEU A CA 1
ATOM 705 C C . LEU A 1 92 ? -12.555 -7.833 7.694 1.00 87.06 92 LEU A C 1
ATOM 707 O O . LEU A 1 92 ? -12.680 -8.128 8.882 1.00 87.06 92 LEU A O 1
ATOM 711 N N . LEU A 1 93 ? -12.880 -6.624 7.229 1.00 86.81 93 LEU A N 1
ATOM 712 C CA . LEU A 1 93 ? -13.335 -5.522 8.080 1.00 86.81 93 LEU A CA 1
ATOM 713 C C . LEU A 1 93 ? -14.850 -5.496 8.289 1.00 86.81 93 LEU A C 1
ATOM 715 O O . LEU A 1 93 ? -15.308 -4.889 9.253 1.00 86.81 93 LEU A O 1
ATOM 719 N N . GLN A 1 94 ? -15.638 -6.178 7.457 1.00 83.69 94 GLN A N 1
ATOM 720 C CA . GLN A 1 94 ? -17.094 -6.263 7.583 1.00 83.69 94 GLN A CA 1
ATOM 721 C C . GLN A 1 94 ? -17.588 -6.636 8.999 1.00 83.69 94 GLN A C 1
ATOM 723 O O . GLN A 1 94 ? -18.488 -5.947 9.490 1.00 83.69 94 GLN A O 1
ATOM 728 N N . PRO A 1 95 ? -17.064 -7.672 9.693 1.00 80.56 95 PRO A N 1
ATOM 729 C CA . PRO A 1 95 ? -17.518 -8.000 11.047 1.00 80.56 95 PRO A CA 1
ATOM 730 C C . PRO A 1 95 ? -17.150 -6.914 12.063 1.00 80.56 95 PRO A C 1
ATOM 732 O O . PRO A 1 95 ? -17.950 -6.615 12.947 1.00 80.56 95 PRO A O 1
ATOM 735 N N . VAL A 1 96 ? -15.977 -6.289 11.914 1.00 80.94 96 VAL A N 1
ATOM 736 C CA . VAL A 1 96 ? -15.532 -5.182 12.773 1.00 80.94 96 VAL A CA 1
ATOM 737 C C . VAL A 1 96 ? -16.435 -3.974 12.566 1.00 80.94 96 VAL A C 1
ATOM 739 O O . VAL A 1 96 ? -16.952 -3.433 13.536 1.00 80.94 96 VAL A O 1
ATOM 742 N N . TYR A 1 97 ? -16.708 -3.599 11.318 1.00 81.06 97 TYR A N 1
ATOM 743 C CA . TYR A 1 97 ? -17.606 -2.500 10.975 1.00 81.06 97 TYR A CA 1
ATOM 744 C C . TYR A 1 97 ? -19.015 -2.729 11.540 1.00 81.06 97 TYR A C 1
ATOM 746 O O . TYR A 1 97 ? -19.538 -1.867 12.241 1.00 81.06 97 TYR A O 1
ATOM 754 N N . LYS A 1 98 ? -19.591 -3.928 11.348 1.00 77.44 98 LYS A N 1
ATOM 755 C CA . LYS A 1 98 ? -20.890 -4.310 11.937 1.00 77.44 98 LYS A CA 1
ATOM 756 C C . LYS A 1 98 ? -20.883 -4.230 13.466 1.00 77.44 98 LYS A C 1
ATOM 758 O O . LYS A 1 98 ? -21.825 -3.709 14.051 1.00 77.44 98 LYS A O 1
ATOM 763 N N . ALA A 1 99 ? -19.829 -4.715 14.121 1.00 74.25 99 ALA A N 1
ATOM 764 C CA . ALA A 1 99 ? -19.702 -4.634 15.575 1.00 74.25 99 ALA A CA 1
ATOM 765 C C . ALA A 1 99 ? -19.534 -3.190 16.074 1.00 74.25 99 ALA A C 1
ATOM 767 O O . ALA A 1 99 ? -19.990 -2.876 17.171 1.00 74.25 99 ALA A O 1
ATOM 768 N N . SER A 1 100 ? -18.904 -2.322 15.282 1.00 68.56 100 SER A N 1
ATOM 769 C CA . SER A 1 100 ? -18.648 -0.915 15.615 1.00 68.56 100 SER A CA 1
ATOM 770 C C . SER A 1 100 ? -19.935 -0.097 15.586 1.00 68.56 100 SER A C 1
ATOM 772 O O . SER A 1 100 ? -20.235 0.589 16.555 1.00 68.56 100 SER A O 1
ATOM 774 N N . ILE A 1 101 ? -20.748 -0.256 14.535 1.00 68.62 101 ILE A N 1
ATOM 775 C CA . ILE A 1 101 ? -22.023 0.467 14.394 1.00 68.62 101 ILE A CA 1
ATOM 776 C C . ILE A 1 101 ? -23.125 -0.048 15.334 1.00 68.62 101 ILE A C 1
ATOM 778 O O . ILE A 1 101 ? -24.035 0.699 15.670 1.00 68.62 101 ILE A O 1
ATOM 782 N N . LEU A 1 102 ? -23.068 -1.324 15.744 1.00 58.62 102 LEU A N 1
ATOM 783 C CA . LEU A 1 102 ? -24.103 -1.967 16.570 1.00 58.62 102 LEU A CA 1
ATOM 784 C C . LEU A 1 102 ? -23.762 -1.970 18.073 1.00 58.62 102 LEU A C 1
ATOM 786 O O . LEU A 1 102 ? -24.572 -2.390 18.899 1.00 58.62 102 LEU A O 1
ATOM 790 N N . SER A 1 103 ? -22.560 -1.526 18.449 1.00 54.91 103 SER A N 1
ATOM 791 C CA . SER A 1 103 ? -22.151 -1.441 19.851 1.00 54.91 103 SER A CA 1
ATOM 792 C C . SER A 1 103 ? -22.625 -0.139 20.494 1.00 54.91 103 SER A C 1
ATOM 794 O O . SER A 1 103 ? -21.997 0.897 20.328 1.00 54.91 103 SER A O 1
ATOM 796 N N . TYR A 1 104 ? -23.640 -0.226 21.355 1.00 50.53 104 TYR A N 1
ATOM 797 C CA . TYR A 1 104 ? -23.994 0.815 22.340 1.00 50.53 104 TYR A CA 1
ATOM 798 C C . TYR A 1 104 ? -23.042 0.868 23.555 1.00 50.53 104 TYR A C 1
ATOM 800 O O . TYR A 1 104 ? -23.341 1.478 24.577 1.00 50.53 104 TYR A O 1
ATOM 808 N N . ASP A 1 105 ? -21.906 0.181 23.487 1.00 50.69 105 ASP A N 1
ATOM 809 C CA . ASP A 1 105 ? -21.024 -0.067 24.623 1.00 50.69 105 ASP A CA 1
ATOM 810 C C . ASP A 1 105 ? -19.741 0.763 24.468 1.00 50.69 105 ASP A C 1
ATOM 812 O O . ASP A 1 105 ? -18.874 0.465 23.645 1.00 50.69 105 ASP A O 1
ATOM 816 N N . GLN A 1 106 ? -19.671 1.832 25.270 1.00 51.59 106 GLN A N 1
ATOM 817 C CA . GLN A 1 106 ? -18.659 2.901 25.299 1.00 51.59 106 GLN A CA 1
ATOM 818 C C . GLN A 1 106 ? -17.286 2.460 25.856 1.00 51.59 106 GLN A C 1
ATOM 820 O O . GLN A 1 106 ? -16.533 3.262 26.410 1.00 51.59 106 GLN A O 1
ATOM 825 N N . SER A 1 107 ? -16.940 1.173 25.788 1.00 54.69 107 SER A N 1
ATOM 826 C CA . SER A 1 107 ? -15.691 0.665 26.361 1.00 54.69 107 SER A CA 1
ATOM 827 C C . SER A 1 107 ? -14.532 0.683 25.353 1.00 54.69 107 SER A C 1
ATOM 829 O O . SER A 1 107 ? -14.627 0.155 24.248 1.00 54.69 107 SER A O 1
ATOM 831 N N . SER A 1 108 ? -13.405 1.284 25.768 1.00 53.50 108 SER A N 1
ATOM 832 C CA . SER A 1 108 ? -12.175 1.466 24.974 1.00 53.50 108 SER A CA 1
ATOM 833 C C . SER A 1 108 ? -11.738 0.212 24.194 1.00 53.50 108 SER A C 1
ATOM 835 O O . SER A 1 108 ? -11.673 -0.895 24.740 1.00 53.50 108 SER A O 1
ATOM 837 N N . PHE A 1 109 ? -11.370 0.418 22.924 1.00 55.50 109 PHE A N 1
ATOM 838 C CA . PHE A 1 109 ? -10.955 -0.580 21.927 1.00 55.50 109 PHE A CA 1
ATOM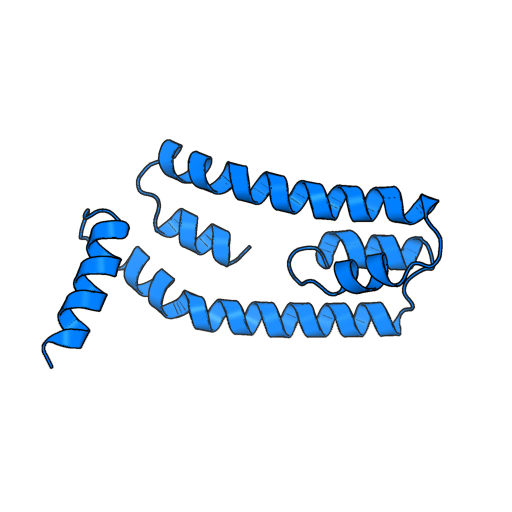 839 C C . PHE A 1 109 ? -9.982 -1.650 22.462 1.00 55.50 109 PHE A C 1
ATOM 841 O O . PHE A 1 109 ? -10.193 -2.850 22.269 1.00 55.50 109 PHE A O 1
ATOM 848 N N . PHE A 1 110 ? -8.969 -1.241 23.233 1.00 62.12 110 PHE A N 1
ATOM 849 C CA . PHE A 1 110 ? -7.984 -2.155 23.823 1.00 62.12 110 PHE A CA 1
ATOM 850 C C . PHE A 1 110 ? -8.585 -3.115 24.860 1.00 62.12 110 PHE A C 1
ATOM 852 O O . PHE A 1 110 ? -8.180 -4.279 24.951 1.00 62.12 110 PHE A O 1
ATOM 859 N N . LYS A 1 111 ? -9.589 -2.673 25.625 1.00 62.50 111 LYS A N 1
ATOM 860 C CA . LYS A 1 111 ? -10.281 -3.522 26.609 1.00 62.50 111 LYS A CA 1
ATOM 861 C C . LYS A 1 111 ? -11.166 -4.568 25.927 1.00 62.50 111 LYS A C 1
ATOM 863 O O . LYS A 1 111 ? -11.321 -5.665 26.458 1.00 62.50 111 LYS A O 1
ATOM 868 N N . ARG A 1 112 ? -11.703 -4.278 24.738 1.00 64.62 112 ARG A N 1
ATOM 869 C CA . ARG A 1 112 ? -12.522 -5.222 23.957 1.00 64.62 112 ARG A CA 1
ATOM 870 C C . ARG A 1 112 ? -11.688 -6.326 23.309 1.00 64.62 112 ARG A C 1
ATOM 872 O O . ARG A 1 112 ? -12.025 -7.499 23.477 1.00 64.62 112 ARG A O 1
ATOM 879 N N . ILE A 1 113 ? -10.559 -5.981 22.683 1.00 71.62 113 ILE A N 1
ATOM 880 C CA . ILE A 1 113 ? -9.633 -6.969 22.096 1.00 71.62 113 ILE A CA 1
ATOM 881 C C . ILE A 1 113 ? -9.092 -7.916 23.174 1.00 71.62 113 ILE A C 1
ATOM 883 O O . ILE A 1 113 ? -9.147 -9.137 23.024 1.00 71.62 113 ILE A O 1
ATOM 887 N N . THR A 1 114 ? -8.647 -7.375 24.311 1.00 72.25 114 THR A N 1
ATOM 888 C CA . THR A 1 114 ? -8.116 -8.192 25.417 1.00 72.25 114 THR A CA 1
ATOM 889 C C . THR A 1 114 ? -9.182 -9.075 26.073 1.00 72.25 114 THR A C 1
ATOM 891 O O . THR A 1 114 ? -8.885 -10.205 26.474 1.00 72.25 114 THR A O 1
ATOM 894 N N . LYS A 1 115 ? -10.440 -8.620 26.144 1.00 67.44 115 LYS A N 1
ATOM 895 C CA . LYS A 1 115 ? -11.562 -9.408 26.681 1.00 67.44 115 LYS A CA 1
ATOM 896 C C . LYS A 1 115 ? -11.968 -10.548 25.746 1.00 67.44 115 LYS A C 1
ATOM 898 O O . LYS A 1 115 ? -12.244 -11.641 26.238 1.00 67.44 115 LYS A O 1
ATOM 903 N N . MET A 1 116 ? -11.952 -10.334 24.429 1.00 66.00 116 MET A N 1
ATOM 904 C CA . MET A 1 116 ? -12.197 -11.397 23.443 1.00 66.00 116 MET A CA 1
ATOM 905 C C . MET A 1 116 ? -11.100 -12.466 23.482 1.00 66.00 116 MET A C 1
ATOM 907 O O . MET A 1 116 ? -11.415 -13.654 23.539 1.00 66.00 116 MET A O 1
ATOM 911 N N . PHE A 1 117 ? -9.830 -12.063 23.584 1.00 69.50 117 PHE A N 1
ATOM 912 C CA . PHE A 1 117 ? -8.710 -13.003 23.706 1.00 69.50 117 PHE A CA 1
ATOM 913 C C . PHE A 1 117 ? -8.772 -13.833 24.999 1.00 69.50 117 PHE A C 1
ATOM 915 O O . PHE A 1 117 ? -8.550 -15.042 24.981 1.00 69.50 117 PHE A O 1
ATOM 922 N N . LYS A 1 118 ? -9.141 -13.214 26.132 1.00 65.56 118 LYS A N 1
ATOM 923 C CA . LYS A 1 118 ? -9.320 -13.929 27.410 1.00 65.56 118 LYS A CA 1
ATOM 924 C C . LYS A 1 118 ? -10.491 -14.914 27.396 1.00 65.56 118 LYS A C 1
ATOM 926 O O . LYS A 1 118 ? -10.414 -15.935 28.072 1.00 65.56 118 LYS A O 1
ATOM 931 N N . ARG A 1 119 ? -11.562 -14.632 26.649 1.00 61.06 119 ARG A N 1
ATOM 932 C CA . ARG A 1 119 ? -12.730 -15.525 26.546 1.00 61.06 119 ARG A CA 1
ATOM 933 C C . ARG A 1 119 ? -12.438 -16.773 25.712 1.00 61.06 119 ARG A C 1
ATOM 935 O O . ARG A 1 119 ? -12.936 -17.836 26.052 1.00 61.06 119 ARG A O 1
ATOM 942 N N . SER A 1 120 ? -11.581 -16.661 24.697 1.00 60.25 120 SER A N 1
ATOM 943 C CA . SER A 1 120 ? -11.164 -17.792 23.855 1.00 60.25 120 SER A CA 1
ATOM 944 C C . SER A 1 120 ? -10.279 -18.815 24.573 1.00 60.25 120 SER A C 1
ATOM 946 O O . SER A 1 120 ? -10.135 -19.921 24.076 1.00 60.25 120 SER A O 1
ATOM 948 N N . LYS A 1 121 ? -9.668 -18.461 25.711 1.00 50.72 121 LYS A N 1
ATOM 949 C CA . LYS A 1 121 ? -8.786 -19.356 26.480 1.00 50.72 121 LYS A CA 1
ATOM 950 C C . LYS A 1 121 ? -9.506 -20.076 27.633 1.00 50.72 121 LYS A C 1
ATOM 952 O O . LYS A 1 121 ? -8.873 -20.816 28.375 1.00 50.72 121 LYS A O 1
ATOM 957 N N . LYS A 1 122 ? -10.804 -19.810 27.839 1.00 49.66 122 LYS A N 1
ATOM 958 C CA . LYS A 1 122 ? -11.616 -20.413 28.91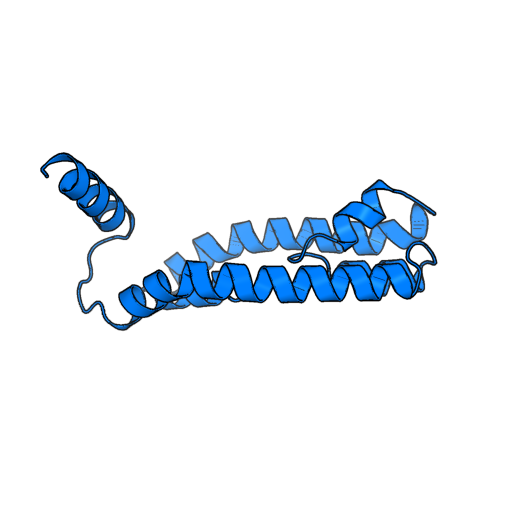4 1.00 49.66 122 LYS A CA 1
ATOM 959 C C . LYS A 1 122 ? -12.607 -21.474 28.400 1.00 49.66 122 LYS A C 1
ATOM 961 O O . LYS A 1 122 ? -13.320 -22.048 29.216 1.00 49.66 122 LYS A O 1
ATOM 966 N N . ASN A 1 123 ? -12.624 -21.727 27.092 1.00 39.84 123 ASN A N 1
ATOM 967 C CA . ASN A 1 123 ? -13.317 -22.851 26.464 1.00 39.84 123 ASN A CA 1
ATOM 968 C C . ASN A 1 123 ? -12.284 -23.789 25.852 1.00 39.84 123 ASN A C 1
ATOM 970 O O . ASN A 1 123 ? -11.336 -23.248 25.239 1.00 39.84 123 ASN A O 1
#

Secondary structure (DSSP, 8-state):
-HHHHHHHHH-SSHHHHHHHHHHHHHHHHHHHHHHHHHHHH-S-HHHHHHHHSTTTHHHHHHHHHHTTSS-HHHHHHHHHHHHHHHHHHHHHHHHHHHHHHH------HHHHHHHHHHHHT--

Sequence (123 aa):
MIFMATLASMSTSMEDFQSFQSPFMFVMIIGFYAAIFSVYMGDSIILKIIGYIPLFAPTVAPTLYMSGVMSLADVIISFLILLASTVGIYYLLQPVYKASILSYDQSSFFKRITKMFKRSKKN

Radius of gyration: 18.79 Å; chains: 1; bounding box: 39×37×49 Å